Protein AF-A0A3N0YP21-F1 (afdb_monomer_lite)

Structure (mmCIF, N/CA/C/O backbone):
data_AF-A0A3N0YP21-F1
#
_entry.id   AF-A0A3N0YP21-F1
#
loop_
_atom_site.group_PDB
_atom_site.id
_atom_site.type_symbol
_atom_site.label_atom_id
_atom_site.label_alt_id
_atom_site.label_comp_id
_atom_site.label_asym_id
_atom_site.label_entity_id
_atom_site.label_seq_id
_atom_site.pdbx_PDB_ins_code
_atom_site.Cartn_x
_atom_site.Cartn_y
_atom_site.Cartn_z
_atom_site.occupancy
_atom_site.B_iso_or_equiv
_atom_site.auth_seq_id
_atom_site.auth_comp_id
_atom_site.auth_asym_id
_atom_site.auth_atom_id
_atom_site.pdbx_PDB_model_num
ATOM 1 N N . MET A 1 1 ? -21.515 14.930 39.300 1.00 51.16 1 MET A N 1
ATOM 2 C CA . MET A 1 1 ? -21.668 14.834 37.832 1.00 51.16 1 MET A CA 1
ATOM 3 C C . MET A 1 1 ? -20.367 14.311 37.242 1.00 51.16 1 MET A C 1
ATOM 5 O O . MET A 1 1 ? -19.326 14.827 37.622 1.00 51.16 1 MET A O 1
ATOM 9 N N . GLY A 1 2 ? -20.409 13.296 36.377 1.00 72.44 2 GLY A N 1
ATOM 10 C CA . GLY A 1 2 ? -19.231 12.771 35.673 1.00 72.44 2 GLY A CA 1
ATOM 11 C C . GLY A 1 2 ? -19.379 12.954 34.163 1.00 72.44 2 GLY A C 1
ATOM 12 O O . GLY A 1 2 ? -20.488 12.847 33.642 1.00 72.44 2 GLY A O 1
ATOM 13 N N . CYS A 1 3 ? -18.281 13.251 33.469 1.00 73.38 3 CYS A N 1
ATOM 14 C CA . CYS A 1 3 ? -18.262 13.340 32.011 1.00 73.38 3 CYS A CA 1
ATOM 15 C C . CYS A 1 3 ? -18.223 11.929 31.412 1.00 73.38 3 CYS A C 1
ATOM 17 O O . CYS A 1 3 ? -17.312 11.158 31.704 1.00 73.38 3 CYS A O 1
ATOM 19 N N . VAL A 1 4 ? -19.196 11.596 30.563 1.00 79.94 4 VAL A N 1
ATOM 20 C CA . VAL A 1 4 ? -19.182 10.369 29.756 1.00 79.94 4 VAL A CA 1
ATOM 21 C C . VAL A 1 4 ? -18.611 10.705 28.383 1.00 79.94 4 VAL A C 1
ATOM 23 O O . VAL A 1 4 ? -19.243 11.416 27.602 1.00 79.94 4 VAL A O 1
ATOM 26 N N . SER A 1 5 ? -17.425 10.182 28.074 1.00 73.00 5 SER A N 1
ATOM 27 C CA . SER A 1 5 ? -16.869 10.231 26.720 1.00 73.00 5 SER A CA 1
ATOM 28 C C . SER A 1 5 ? -17.552 9.181 25.849 1.00 73.00 5 SER A C 1
ATOM 30 O O . SER A 1 5 ? -17.530 7.990 26.158 1.00 73.00 5 SER A O 1
ATOM 32 N N . ARG A 1 6 ? -18.167 9.620 24.748 1.00 78.00 6 ARG A N 1
ATOM 33 C CA . ARG A 1 6 ? -18.817 8.741 23.772 1.00 78.00 6 ARG A CA 1
ATOM 34 C C . ARG A 1 6 ? -17.880 8.506 22.595 1.00 78.00 6 ARG A C 1
ATOM 36 O O . ARG A 1 6 ? -17.748 9.364 21.728 1.00 78.00 6 ARG A O 1
ATOM 43 N N . TYR A 1 7 ? -17.247 7.341 22.562 1.00 73.06 7 TYR A N 1
ATOM 44 C CA . TYR A 1 7 ? -16.419 6.935 21.431 1.00 73.06 7 TYR A CA 1
ATOM 45 C C . TYR A 1 7 ? -17.304 6.370 20.316 1.00 73.06 7 TYR A C 1
ATOM 47 O O . TYR A 1 7 ? -18.134 5.489 20.541 1.00 73.06 7 TYR A O 1
ATOM 55 N N . ARG A 1 8 ? -17.155 6.921 19.111 1.00 81.62 8 ARG A N 1
ATOM 56 C CA . ARG A 1 8 ? -17.670 6.328 17.871 1.00 81.62 8 ARG A CA 1
ATOM 57 C C . ARG A 1 8 ? -16.620 5.369 17.308 1.00 81.62 8 ARG A C 1
ATOM 59 O O . ARG A 1 8 ? -15.438 5.510 17.608 1.00 81.62 8 ARG A O 1
ATOM 66 N N . SER A 1 9 ? -17.046 4.420 16.479 1.00 82.81 9 SER A N 1
ATOM 67 C CA . SER A 1 9 ? -16.127 3.571 15.718 1.00 82.81 9 SER A CA 1
ATOM 68 C C . SER A 1 9 ? -15.269 4.429 14.785 1.00 82.81 9 SER A C 1
ATOM 70 O O . SER A 1 9 ? -15.807 5.252 14.041 1.00 82.81 9 SER A O 1
ATOM 72 N N . VAL A 1 10 ? -13.954 4.224 14.816 1.00 83.38 10 VAL A N 1
ATOM 73 C CA . VAL A 1 10 ? -12.998 4.855 13.899 1.00 83.38 10 VAL A CA 1
ATOM 74 C C . VAL A 1 10 ? -12.555 3.802 12.891 1.00 83.38 10 VAL A C 1
ATOM 76 O O . VAL A 1 10 ? -12.209 2.689 13.277 1.00 83.38 10 VAL A O 1
ATOM 79 N N . TYR A 1 11 ? -12.582 4.152 11.608 1.00 87.31 11 TYR A N 1
ATOM 80 C CA . TYR A 1 11 ? -12.045 3.322 10.536 1.00 87.31 11 TYR A CA 1
ATOM 81 C C . TYR A 1 11 ? -10.733 3.942 10.053 1.00 87.31 11 TYR A C 1
ATOM 83 O O . TYR A 1 11 ? -10.707 5.116 9.685 1.00 87.31 11 TYR A O 1
ATOM 91 N N . ILE A 1 12 ? -9.650 3.169 10.105 1.00 88.94 12 ILE A N 1
ATOM 92 C CA . ILE A 1 12 ? -8.299 3.601 9.733 1.00 88.94 12 ILE A CA 1
ATOM 93 C C . ILE A 1 12 ? -7.815 2.679 8.617 1.00 88.94 12 ILE A C 1
ATOM 95 O O . ILE A 1 12 ? -7.877 1.461 8.762 1.00 88.94 12 ILE A O 1
ATOM 99 N N . VAL A 1 13 ? -7.313 3.262 7.527 1.00 91.62 13 VAL A N 1
ATOM 100 C CA . VAL A 1 13 ? -6.630 2.531 6.452 1.00 91.62 13 VAL A CA 1
ATOM 101 C C . VAL A 1 13 ? -5.196 3.028 6.388 1.00 91.62 13 VAL A C 1
ATOM 103 O O . VAL A 1 13 ? -4.964 4.227 6.230 1.00 91.62 13 VAL A O 1
ATOM 106 N N . LEU A 1 14 ? -4.244 2.110 6.536 1.00 90.62 14 LEU A N 1
ATOM 107 C CA . LEU A 1 14 ? -2.816 2.393 6.465 1.00 90.62 14 LEU A CA 1
ATOM 108 C C . LEU A 1 14 ? -2.261 1.848 5.149 1.00 90.62 14 LEU A C 1
ATOM 110 O O . L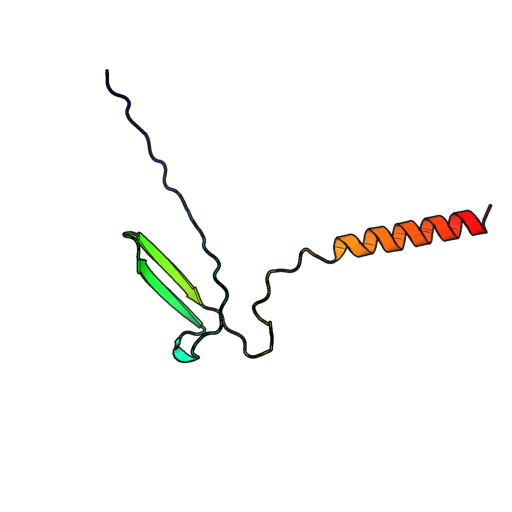EU A 1 14 ? -2.488 0.688 4.821 1.00 90.62 14 LEU A O 1
ATOM 114 N N . TYR A 1 15 ? -1.508 2.679 4.432 1.00 91.56 15 TYR A N 1
ATOM 115 C CA . TYR A 1 15 ? -0.784 2.277 3.230 1.00 91.56 15 TYR A CA 1
ATOM 116 C C . TYR A 1 15 ? 0.712 2.293 3.525 1.00 91.56 15 TYR A C 1
ATOM 118 O O . TYR A 1 15 ? 1.291 3.357 3.751 1.00 91.56 15 TYR A O 1
ATOM 126 N N . GLU A 1 16 ? 1.330 1.119 3.514 1.00 91.06 16 GLU A N 1
ATOM 127 C CA . GLU A 1 16 ? 2.774 0.944 3.652 1.00 91.06 16 GLU A CA 1
ATOM 128 C C . GLU A 1 16 ? 3.370 0.522 2.304 1.00 91.06 16 GLU A C 1
ATOM 130 O O . GLU A 1 16 ? 2.750 -0.223 1.549 1.00 91.06 16 GLU A O 1
ATOM 135 N N . ARG A 1 17 ? 4.568 1.019 1.987 1.00 92.25 17 ARG A N 1
ATOM 136 C CA . ARG A 1 17 ? 5.311 0.671 0.771 1.00 92.25 17 ARG A CA 1
ATOM 137 C C . ARG A 1 17 ? 6.737 0.308 1.152 1.00 92.25 17 ARG A C 1
ATOM 139 O O . ARG A 1 17 ? 7.426 1.110 1.779 1.00 92.25 17 ARG A O 1
ATOM 146 N N . SER A 1 18 ? 7.175 -0.877 0.755 1.00 91.12 18 SER A N 1
ATOM 147 C CA . SER A 1 18 ? 8.507 -1.403 1.051 1.00 91.12 18 SER A CA 1
ATOM 148 C C . SER A 1 18 ? 8.915 -2.448 0.008 1.00 91.12 18 SER A C 1
ATOM 150 O O . SER A 1 18 ? 8.126 -2.797 -0.872 1.00 91.12 18 SER A O 1
ATOM 152 N N . CYS A 1 19 ? 10.157 -2.928 0.086 1.00 92.94 19 CYS A N 1
ATOM 153 C CA . CYS A 1 19 ? 10.557 -4.156 -0.596 1.00 92.94 19 CYS A CA 1
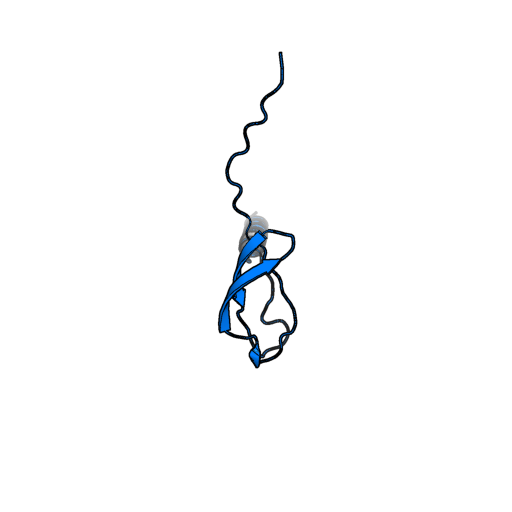ATOM 154 C C . CYS A 1 19 ? 10.022 -5.358 0.191 1.00 92.94 19 CYS A C 1
ATOM 156 O O . CYS A 1 19 ? 10.100 -5.372 1.421 1.00 92.94 19 CYS A O 1
ATOM 158 N N . ALA A 1 20 ? 9.533 -6.381 -0.506 1.00 93.19 20 ALA A N 1
ATOM 159 C CA . ALA A 1 20 ? 8.917 -7.549 0.113 1.00 93.19 20 ALA A CA 1
ATOM 160 C C . ALA A 1 20 ? 9.644 -8.848 -0.254 1.00 93.19 20 ALA A C 1
ATOM 162 O O . ALA A 1 20 ? 10.274 -8.961 -1.304 1.00 93.19 20 ALA A O 1
ATOM 163 N N . LEU A 1 21 ? 9.531 -9.853 0.621 1.00 94.88 21 LEU A N 1
ATOM 164 C CA . LEU A 1 21 ? 9.869 -11.228 0.253 1.00 94.88 21 LEU A CA 1
ATOM 165 C C . LEU A 1 21 ? 8.773 -11.776 -0.674 1.00 94.88 21 LEU A C 1
ATOM 167 O O . LEU A 1 21 ? 7.600 -11.565 -0.360 1.00 94.88 21 LEU A O 1
ATOM 171 N N . PRO A 1 22 ? 9.105 -12.557 -1.720 1.00 93.25 22 PRO A N 1
ATOM 172 C CA . PRO A 1 22 ? 8.104 -13.117 -2.635 1.00 93.25 22 PRO A CA 1
ATOM 173 C C . PRO A 1 22 ? 7.008 -13.929 -1.933 1.00 93.25 22 PRO A C 1
ATOM 175 O O . PRO A 1 22 ? 5.859 -13.929 -2.355 1.00 93.25 22 PRO A O 1
ATOM 178 N N . SER A 1 23 ? 7.335 -14.579 -0.811 1.00 94.75 23 SER A N 1
ATOM 179 C CA . SER A 1 23 ? 6.376 -15.340 -0.001 1.00 94.75 23 SER A CA 1
ATOM 180 C C . SER A 1 23 ? 5.320 -14.484 0.710 1.00 94.75 23 SER A C 1
ATOM 182 O O . SER A 1 23 ? 4.397 -15.042 1.294 1.00 94.75 23 SER A O 1
ATOM 184 N N . GLN A 1 24 ? 5.466 -13.157 0.710 1.00 92.31 24 GLN A N 1
ATOM 185 C CA . GLN A 1 24 ? 4.545 -12.211 1.347 1.00 92.31 24 GLN A CA 1
ATOM 186 C C . GLN A 1 24 ? 3.667 -11.447 0.345 1.00 92.31 24 GLN A C 1
ATOM 188 O O . GLN A 1 24 ? 2.838 -10.636 0.771 1.00 92.31 24 GLN A O 1
ATOM 193 N N . CYS A 1 25 ? 3.861 -11.684 -0.952 1.00 94.19 25 CYS A N 1
ATOM 194 C CA . CYS A 1 25 ? 3.151 -11.019 -2.036 1.00 94.19 25 CYS A CA 1
ATOM 195 C C . CYS A 1 25 ? 1.789 -11.659 -2.308 1.00 94.19 25 CYS A C 1
ATOM 197 O O . CYS A 1 25 ? 1.609 -12.856 -2.092 1.00 94.19 25 CYS A O 1
ATOM 199 N N . ASP A 1 26 ? 0.832 -10.836 -2.743 1.00 93.50 26 ASP A N 1
ATOM 200 C CA . ASP A 1 26 ? -0.544 -11.225 -3.091 1.00 93.50 26 ASP A CA 1
ATOM 201 C C . ASP A 1 26 ? -1.299 -11.937 -1.957 1.00 93.50 26 ASP A C 1
ATOM 203 O O . ASP A 1 26 ? -2.236 -12.712 -2.167 1.00 93.50 26 ASP A O 1
ATOM 207 N N . LEU A 1 27 ? -0.890 -11.657 -0.717 1.00 95.19 27 LEU A N 1
ATOM 208 C CA . LEU A 1 27 ? -1.526 -12.175 0.483 1.00 95.19 27 LEU A CA 1
ATOM 209 C C . LEU A 1 27 ? -2.517 -11.167 1.049 1.00 95.19 27 LEU A C 1
ATOM 211 O O . LEU A 1 27 ? -2.234 -9.976 1.179 1.00 95.19 27 LEU A O 1
ATOM 215 N N . SER A 1 28 ? -3.660 -11.683 1.479 1.00 95.94 28 SER A N 1
ATOM 216 C CA . SER A 1 28 ? -4.647 -10.954 2.266 1.00 95.94 28 SER A CA 1
ATOM 217 C C . SER A 1 28 ? -5.096 -11.798 3.454 1.00 95.94 28 SER A C 1
ATOM 219 O O . SER A 1 28 ? -5.032 -13.028 3.431 1.00 95.94 28 SER A O 1
ATOM 221 N N . GLY A 1 29 ? -5.500 -11.139 4.533 1.00 95.31 29 GLY A N 1
ATOM 222 C CA . GLY A 1 29 ? -5.956 -11.818 5.741 1.00 95.31 29 GLY A CA 1
ATOM 223 C C . GLY A 1 29 ? -6.101 -10.866 6.913 1.00 95.31 29 GLY A C 1
ATOM 224 O O . GLY A 1 29 ? -6.122 -9.652 6.733 1.00 95.31 29 GLY A O 1
ATOM 225 N N . GLU A 1 30 ? -6.154 -11.422 8.119 1.00 96.06 30 GLU A N 1
ATOM 226 C CA . GLU A 1 30 ? -6.228 -10.661 9.365 1.00 96.06 30 GLU A CA 1
ATOM 227 C C . GLU A 1 30 ? -4.897 -10.755 10.124 1.00 96.06 30 GLU A C 1
ATOM 229 O O . GLU A 1 30 ? -4.261 -11.811 10.174 1.00 96.06 30 GLU A O 1
ATOM 234 N N . LYS A 1 31 ? -4.460 -9.642 10.712 1.00 93.19 31 LYS A N 1
ATOM 235 C CA . LYS A 1 31 ? -3.304 -9.559 11.608 1.00 93.19 31 LYS A CA 1
ATOM 236 C C . LYS A 1 31 ? -3.716 -8.903 12.918 1.00 93.19 31 LYS A C 1
ATOM 238 O O . LYS A 1 31 ? -4.678 -8.143 12.977 1.00 93.19 31 LYS A O 1
ATOM 243 N N . HIS A 1 32 ? -2.948 -9.184 13.965 1.00 93.88 32 HIS A N 1
ATOM 244 C CA . HIS A 1 32 ? -3.115 -8.569 15.273 1.00 93.88 32 HIS A CA 1
ATOM 245 C C . HIS A 1 32 ? -1.830 -7.841 15.673 1.00 93.88 32 HIS A C 1
ATOM 247 O O . HIS A 1 32 ? -0.771 -8.462 15.769 1.00 93.88 32 HIS A O 1
ATOM 253 N N . ALA A 1 33 ? -1.913 -6.532 15.903 1.00 90.75 33 ALA A N 1
ATOM 254 C CA . ALA A 1 33 ? -0.801 -5.723 16.405 1.00 90.75 33 ALA A CA 1
ATOM 255 C C . ALA A 1 33 ? -1.328 -4.506 17.172 1.00 90.75 33 ALA A C 1
ATOM 257 O O . ALA A 1 33 ? -2.438 -4.045 16.923 1.00 90.75 33 ALA A O 1
ATOM 258 N N . ALA A 1 34 ? -0.536 -3.984 18.115 1.00 88.12 34 ALA A N 1
ATOM 259 C CA . ALA A 1 34 ? -0.903 -2.828 18.943 1.00 88.12 34 ALA A CA 1
ATOM 260 C C . ALA A 1 34 ? -2.292 -2.945 19.622 1.00 88.12 34 ALA A C 1
ATOM 262 O O . ALA A 1 34 ? -2.964 -1.944 19.853 1.00 88.12 34 ALA A O 1
ATOM 263 N N . GLY A 1 35 ? -2.727 -4.173 19.934 1.00 89.88 35 GLY A N 1
ATOM 264 C CA . GLY A 1 35 ? -4.029 -4.451 20.549 1.00 89.88 35 GLY A CA 1
ATOM 265 C C . GLY A 1 35 ? -5.226 -4.364 19.597 1.00 89.88 35 GLY A C 1
ATOM 266 O O . GLY A 1 35 ? -6.362 -4.336 20.066 1.00 89.88 35 GLY A O 1
ATOM 267 N N . LEU A 1 36 ? -4.996 -4.318 18.283 1.00 90.00 36 LEU A N 1
ATOM 268 C CA . LEU A 1 36 ? -6.032 -4.213 17.259 1.00 90.00 36 LEU A CA 1
ATOM 269 C C . LEU A 1 36 ? -5.934 -5.372 16.266 1.00 90.00 36 LEU A C 1
ATOM 271 O O . LEU A 1 36 ? -4.842 -5.748 15.837 1.00 90.00 36 LEU A O 1
ATOM 275 N N . ASN A 1 37 ? -7.093 -5.895 15.872 1.00 92.94 37 ASN A N 1
ATOM 276 C CA . ASN A 1 37 ? -7.231 -6.795 14.734 1.00 92.94 37 ASN A CA 1
ATOM 277 C C . ASN A 1 37 ? -7.499 -5.948 13.493 1.00 92.94 37 ASN A C 1
ATOM 279 O O . ASN A 1 37 ? -8.388 -5.092 13.502 1.00 92.94 37 ASN A O 1
ATOM 283 N N . PHE A 1 38 ? -6.730 -6.173 12.438 1.00 94.00 38 PHE A N 1
ATOM 284 C CA . PHE A 1 38 ? -6.882 -5.453 11.185 1.00 94.00 38 PHE A CA 1
ATOM 285 C C . PHE A 1 38 ? -6.719 -6.396 10.005 1.00 94.00 38 PHE A C 1
ATOM 287 O O . PHE A 1 38 ? -5.882 -7.299 10.011 1.00 94.00 38 PHE A O 1
ATOM 294 N N . ASN A 1 39 ? -7.512 -6.146 8.969 1.00 95.38 39 ASN A N 1
ATOM 295 C CA . ASN A 1 39 ? -7.321 -6.805 7.693 1.00 95.38 39 ASN A CA 1
ATOM 296 C C . ASN A 1 39 ? -6.176 -6.134 6.944 1.00 95.38 39 ASN A C 1
ATOM 298 O O . ASN A 1 39 ? -6.078 -4.906 6.915 1.00 95.38 39 ASN A O 1
ATOM 302 N N . TYR A 1 40 ? -5.322 -6.949 6.340 1.00 95.00 40 TYR A N 1
ATOM 303 C CA . TYR A 1 40 ? -4.226 -6.496 5.498 1.00 95.00 40 TYR A CA 1
ATOM 304 C C . TYR A 1 40 ? -4.358 -7.100 4.102 1.00 95.00 40 TYR A C 1
ATOM 306 O O . TYR A 1 40 ? -4.957 -8.159 3.905 1.00 95.00 40 TYR A O 1
ATOM 314 N N . THR A 1 41 ? -3.800 -6.403 3.122 1.00 95.56 41 THR A N 1
ATOM 315 C CA . THR A 1 41 ? -3.625 -6.877 1.750 1.00 95.56 41 THR A CA 1
ATOM 316 C C . THR A 1 41 ? -2.271 -6.375 1.279 1.00 95.56 41 THR A C 1
ATOM 318 O O . THR A 1 41 ? -1.963 -5.199 1.465 1.00 95.56 41 THR A O 1
ATOM 321 N N . ASN A 1 42 ? -1.467 -7.273 0.724 1.00 94.56 42 ASN A N 1
ATOM 322 C CA . ASN A 1 42 ? -0.163 -6.966 0.160 1.00 94.56 42 ASN A CA 1
ATOM 323 C C . ASN A 1 42 ? -0.219 -7.156 -1.351 1.00 94.56 42 ASN A C 1
ATOM 325 O O . ASN A 1 42 ? -0.566 -8.237 -1.820 1.00 94.56 42 ASN A O 1
ATOM 329 N N . GLU A 1 43 ? 0.194 -6.136 -2.088 1.00 93.88 43 GLU A N 1
ATOM 330 C CA . GLU A 1 43 ? 0.368 -6.183 -3.537 1.00 93.88 43 GLU A CA 1
ATOM 331 C C . GLU A 1 43 ? 1.842 -5.929 -3.846 1.00 93.88 43 GLU A C 1
ATOM 333 O O . GLU A 1 43 ? 2.467 -5.049 -3.245 1.00 93.88 43 GLU A O 1
ATOM 338 N N . CYS A 1 44 ? 2.402 -6.711 -4.763 1.00 94.69 44 CYS A N 1
ATOM 339 C CA . CYS A 1 44 ? 3.806 -6.618 -5.140 1.00 94.69 44 CYS A CA 1
ATOM 340 C C . CYS A 1 44 ? 3.977 -6.416 -6.641 1.00 94.69 44 CYS A C 1
ATOM 342 O O . CYS A 1 44 ? 3.090 -6.691 -7.446 1.00 94.69 44 CYS A O 1
ATOM 344 N N . CYS A 1 45 ? 5.162 -5.945 -7.006 1.00 93.62 45 CYS A N 1
ATOM 345 C CA . CYS A 1 45 ? 5.591 -5.760 -8.379 1.00 93.62 45 CYS A CA 1
ATOM 346 C C . CYS A 1 45 ? 7.126 -5.841 -8.449 1.00 93.62 45 CYS A C 1
ATOM 348 O O . CYS A 1 45 ? 7.806 -5.560 -7.461 1.00 93.62 45 CYS A O 1
ATOM 350 N N . ASP A 1 46 ? 7.658 -6.224 -9.616 1.00 94.50 46 ASP A N 1
ATOM 351 C CA . ASP A 1 46 ? 9.068 -6.630 -9.773 1.00 94.50 46 ASP A CA 1
ATOM 352 C C . ASP A 1 46 ? 9.939 -5.626 -10.549 1.00 94.50 46 ASP A C 1
ATOM 354 O O . ASP A 1 46 ? 11.090 -5.915 -10.872 1.00 94.50 46 ASP A O 1
ATOM 358 N N . THR A 1 47 ? 9.410 -4.448 -10.889 1.00 92.31 47 THR A N 1
ATOM 359 C CA . THR A 1 47 ? 10.178 -3.402 -11.585 1.00 92.31 47 THR A CA 1
ATOM 360 C C . THR A 1 47 ? 10.588 -2.287 -10.631 1.00 92.31 47 THR A C 1
ATOM 362 O O . THR A 1 47 ? 9.893 -1.999 -9.657 1.00 92.31 47 THR A O 1
ATOM 365 N N . ASP A 1 48 ? 11.693 -1.606 -10.930 1.00 91.81 48 ASP A N 1
ATOM 366 C CA . ASP A 1 48 ? 12.185 -0.508 -10.095 1.00 91.81 48 ASP A CA 1
ATOM 367 C C . ASP A 1 48 ? 11.101 0.556 -9.855 1.00 91.81 48 ASP A C 1
ATOM 369 O O . ASP A 1 48 ? 10.472 1.054 -10.791 1.00 91.81 48 ASP A O 1
ATOM 373 N N . LEU A 1 49 ? 10.887 0.907 -8.579 1.00 90.31 49 LEU A N 1
ATOM 374 C CA . LEU A 1 49 ? 9.944 1.943 -8.122 1.00 90.31 49 LEU A CA 1
ATOM 375 C C . LEU A 1 49 ? 8.475 1.739 -8.560 1.00 90.31 49 LEU A C 1
ATOM 377 O O . LEU A 1 49 ? 7.693 2.694 -8.605 1.00 90.31 49 LEU A O 1
ATOM 381 N N . CYS A 1 50 ? 8.069 0.503 -8.851 1.00 91.69 50 CYS A N 1
ATOM 382 C CA . CYS A 1 50 ? 6.717 0.168 -9.310 1.00 91.69 50 CYS A CA 1
ATOM 383 C C . CYS A 1 50 ? 5.605 0.423 -8.277 1.00 91.69 50 CYS A C 1
ATOM 385 O O . CYS A 1 50 ? 4.459 0.659 -8.644 1.00 91.69 50 CYS A O 1
ATOM 387 N N . ASN A 1 51 ? 5.940 0.423 -6.985 1.00 91.88 51 ASN A N 1
ATOM 388 C CA . ASN A 1 51 ? 5.011 0.644 -5.875 1.00 9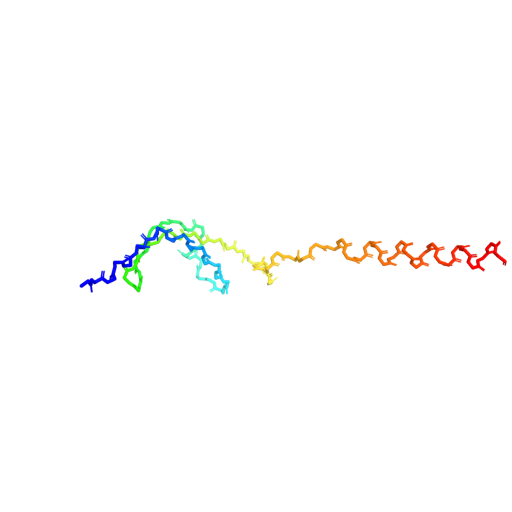1.88 51 ASN A CA 1
ATOM 389 C C . ASN A 1 51 ? 4.827 2.135 -5.536 1.00 91.88 51 ASN A C 1
ATOM 391 O O . ASN A 1 51 ? 4.452 2.481 -4.412 1.00 91.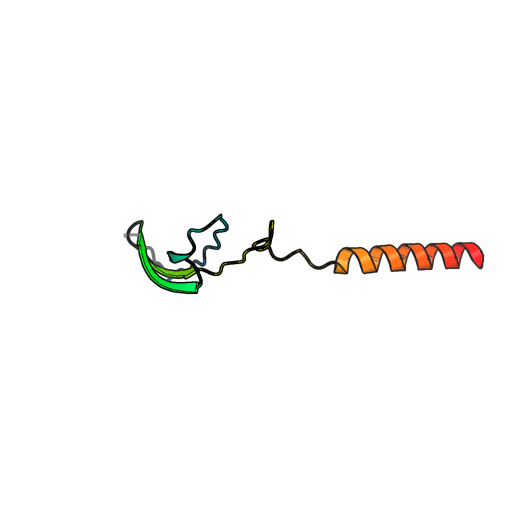88 51 ASN A O 1
ATOM 395 N N . THR A 1 52 ? 5.131 3.031 -6.477 1.00 85.56 52 THR A N 1
ATOM 396 C CA . THR A 1 52 ? 5.091 4.482 -6.280 1.00 85.56 52 THR A CA 1
ATOM 397 C C . THR A 1 52 ? 3.711 4.970 -5.833 1.00 85.56 52 THR A C 1
ATOM 399 O O . THR A 1 52 ? 2.671 4.362 -6.089 1.00 85.56 52 THR A O 1
ATOM 402 N N . ALA A 1 53 ? 3.690 6.088 -5.101 1.00 74.25 53 ALA A N 1
ATOM 403 C CA . ALA A 1 53 ? 2.431 6.735 -4.757 1.00 74.25 53 ALA A CA 1
ATOM 404 C C . ALA A 1 53 ? 1.691 7.151 -6.029 1.00 74.25 53 ALA A C 1
ATOM 406 O O . ALA A 1 53 ? 2.333 7.592 -6.980 1.00 74.25 53 ALA A O 1
ATOM 407 N N . ALA A 1 54 ? 0.356 7.037 -6.022 1.00 68.69 54 ALA A N 1
ATOM 408 C CA . ALA A 1 54 ? -0.476 7.562 -7.097 1.00 68.69 54 ALA A CA 1
ATOM 409 C C . ALA A 1 54 ? -0.019 8.992 -7.405 1.00 68.69 54 ALA A C 1
ATOM 411 O O . ALA A 1 54 ? -0.062 9.871 -6.537 1.00 68.69 54 ALA A O 1
ATOM 412 N N . THR A 1 55 ? 0.505 9.197 -8.612 1.00 59.12 55 THR A N 1
ATOM 413 C CA . THR A 1 55 ? 0.982 10.503 -9.040 1.00 59.12 55 THR A CA 1
ATOM 414 C C . THR A 1 55 ? -0.217 11.441 -9.048 1.00 59.12 55 THR A C 1
ATOM 416 O O . THR A 1 55 ? -1.273 11.124 -9.598 1.00 59.12 55 THR A O 1
ATOM 419 N N . ILE A 1 56 ? -0.085 12.598 -8.391 1.00 60.12 56 ILE A N 1
ATOM 420 C CA . ILE A 1 56 ? -1.064 13.674 -8.546 1.00 60.12 56 ILE A CA 1
ATOM 421 C C . ILE A 1 56 ? -1.102 13.968 -10.046 1.00 60.12 56 ILE A C 1
ATOM 423 O O . ILE A 1 56 ? -0.085 14.323 -10.638 1.00 60.12 56 ILE A O 1
ATOM 427 N N . SER A 1 57 ? -2.258 13.694 -10.648 1.00 56.41 57 SER A N 1
ATOM 428 C CA . SER A 1 57 ? -2.473 13.605 -12.091 1.00 56.41 57 SER A CA 1
ATOM 429 C C . SER A 1 57 ? -1.802 14.753 -12.874 1.00 56.41 57 SER A C 1
ATOM 431 O O . SER A 1 57 ? -1.838 15.900 -12.418 1.00 56.41 57 SER A O 1
ATOM 433 N N . PRO A 1 58 ? -1.257 14.505 -14.084 1.00 54.38 58 PRO A N 1
ATOM 434 C CA . PRO A 1 58 ? -0.611 15.515 -14.937 1.00 54.38 58 PRO A CA 1
ATOM 435 C C . PRO A 1 58 ? -1.539 16.646 -15.429 1.00 54.38 58 PRO A C 1
ATOM 437 O O . PRO A 1 58 ? -1.111 17.487 -16.219 1.00 54.38 58 PRO A O 1
ATOM 440 N N . LEU A 1 59 ? -2.786 16.729 -14.945 1.00 54.91 59 LEU A N 1
ATOM 441 C CA . LEU A 1 59 ? -3.732 17.814 -15.243 1.00 54.91 59 LEU A CA 1
ATOM 442 C C . LEU A 1 59 ? -3.182 19.219 -14.937 1.00 54.91 59 LEU A C 1
ATOM 444 O O . LEU A 1 59 ? -3.641 20.202 -15.514 1.00 54.91 59 LEU A O 1
ATOM 448 N N . PHE A 1 60 ? -2.189 19.336 -14.052 1.00 55.28 60 PHE A N 1
ATOM 449 C CA . PHE A 1 60 ? -1.534 20.616 -13.770 1.00 55.28 60 PHE A CA 1
ATOM 450 C C . PHE A 1 60 ? -0.669 21.131 -14.931 1.00 55.28 60 PHE A C 1
ATOM 452 O O . PHE A 1 60 ? -0.440 22.335 -15.028 1.00 55.28 60 PHE A O 1
ATOM 459 N N . TRP A 1 61 ? -0.212 20.254 -15.829 1.00 53.72 61 TRP A N 1
ATOM 460 C CA . TRP A 1 61 ? 0.679 20.621 -16.935 1.00 53.72 61 TRP A CA 1
ATOM 461 C C . TRP A 1 61 ? -0.091 20.968 -18.211 1.00 53.72 61 TRP A C 1
ATOM 463 O O . TRP A 1 61 ? 0.373 21.766 -19.022 1.00 53.72 61 TRP A O 1
ATOM 473 N N . THR A 1 62 ? -1.300 20.432 -18.390 1.00 58.94 62 THR A N 1
ATOM 474 C CA . THR A 1 62 ? -2.127 20.762 -19.560 1.00 58.94 62 THR A CA 1
ATOM 475 C C . THR A 1 62 ? -2.617 22.210 -19.517 1.00 58.94 62 THR A C 1
ATOM 477 O O . THR A 1 62 ? -2.649 22.875 -20.550 1.00 58.94 62 THR A O 1
ATOM 480 N N . GLY A 1 63 ? -2.943 22.731 -18.328 1.00 60.06 63 GLY A N 1
ATOM 481 C CA . GLY A 1 63 ? -3.399 24.116 -18.162 1.00 60.06 63 GLY A CA 1
ATOM 482 C C . GLY A 1 63 ? -2.310 25.159 -18.440 1.00 60.06 63 GLY A C 1
ATOM 483 O O . GLY A 1 63 ? -2.582 26.181 -19.069 1.00 60.06 63 GLY A O 1
ATOM 484 N N . THR A 1 64 ? -1.067 24.894 -18.029 1.00 62.97 64 THR A N 1
ATOM 485 C CA . THR A 1 64 ? 0.060 25.818 -18.239 1.00 62.97 64 THR A CA 1
ATOM 486 C C . THR A 1 64 ? 0.484 25.878 -19.704 1.00 62.97 64 THR A C 1
ATOM 488 O O . THR A 1 64 ? 0.723 26.969 -20.222 1.00 62.97 64 THR A O 1
ATOM 491 N N . VAL A 1 65 ? 0.495 24.741 -20.407 1.00 68.88 65 VAL A N 1
ATOM 492 C CA . VAL A 1 65 ? 0.811 24.692 -21.845 1.00 68.88 65 VAL A CA 1
ATOM 493 C C . VAL A 1 65 ? -0.256 25.414 -22.677 1.00 68.88 65 VAL A C 1
ATOM 495 O O . VAL A 1 65 ? 0.088 26.216 -23.545 1.00 68.88 65 VAL A O 1
ATOM 498 N N . LEU A 1 66 ? -1.545 25.204 -22.384 1.00 68.50 66 LEU A N 1
ATOM 499 C CA . LEU A 1 66 ? -2.646 25.889 -23.080 1.00 68.50 66 LEU A CA 1
ATOM 500 C C . LEU A 1 66 ? -2.648 27.406 -22.826 1.00 68.50 66 LEU A C 1
ATOM 502 O O . LEU A 1 66 ? -2.887 28.185 -23.753 1.00 68.50 66 LEU A O 1
ATOM 506 N N . GLY A 1 67 ? -2.339 27.833 -21.598 1.00 75.44 67 GLY A N 1
ATOM 507 C CA . GLY A 1 67 ? -2.237 29.251 -21.239 1.00 75.44 67 GLY A CA 1
ATOM 508 C C . GLY A 1 67 ? -1.087 29.971 -21.952 1.00 75.44 67 GLY A C 1
ATOM 509 O O . GLY A 1 67 ? -1.294 31.040 -22.526 1.00 75.44 67 GLY A O 1
ATOM 510 N N . LEU A 1 68 ? 0.105 29.365 -21.986 1.00 75.00 68 LEU A N 1
ATOM 511 C CA . LEU 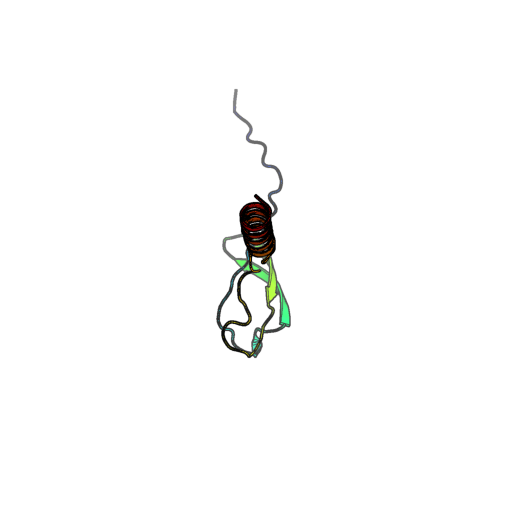A 1 68 ? 1.270 29.920 -22.689 1.00 75.00 68 LEU A CA 1
ATOM 512 C C . LEU A 1 68 ? 1.065 29.966 -24.210 1.00 75.00 68 LEU A C 1
ATOM 514 O O . LEU A 1 68 ? 1.458 30.939 -24.852 1.00 75.00 68 LEU A O 1
ATOM 518 N N . CYS A 1 69 ? 0.409 28.954 -24.783 1.00 73.62 69 CYS A N 1
ATOM 519 C CA . CYS A 1 69 ? 0.110 28.906 -26.215 1.00 73.62 69 CYS A CA 1
ATOM 520 C C . CYS A 1 69 ? -0.919 29.977 -26.621 1.00 73.62 69 CYS A C 1
ATOM 522 O O . CYS A 1 69 ? -0.743 30.659 -27.629 1.00 73.62 69 CYS A O 1
ATOM 524 N N . SER A 1 70 ? -1.943 30.195 -25.789 1.00 75.44 70 SER A N 1
ATOM 525 C CA . SER A 1 70 ? -2.942 31.253 -26.003 1.00 75.44 70 SER A CA 1
ATOM 526 C C . SER A 1 70 ? -2.324 32.653 -25.922 1.00 75.44 70 SER A C 1
ATOM 528 O O . SER A 1 70 ? -2.636 33.516 -26.741 1.00 75.44 70 SER A O 1
ATOM 530 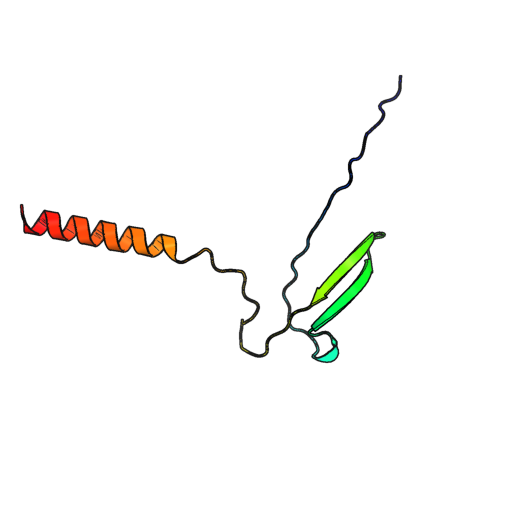N N . LEU A 1 71 ? -1.411 32.876 -24.969 1.00 79.94 71 LEU A N 1
ATOM 531 C CA . LEU A 1 71 ? -0.706 34.150 -24.821 1.00 79.94 71 LEU A CA 1
ATOM 532 C C . LEU A 1 71 ? 0.227 34.433 -26.009 1.00 79.94 71 LEU A C 1
ATOM 534 O O . LEU A 1 71 ? 0.269 35.560 -26.498 1.00 79.94 71 LEU A O 1
ATOM 538 N N . ALA A 1 72 ? 0.934 33.413 -26.503 1.00 80.62 72 ALA A N 1
ATOM 539 C CA . ALA A 1 72 ? 1.788 33.540 -27.681 1.00 80.62 72 ALA A CA 1
ATOM 540 C C . ALA A 1 72 ? 0.982 33.884 -28.947 1.00 80.62 72 ALA A C 1
ATOM 542 O O . ALA A 1 72 ? 1.397 34.755 -29.707 1.00 80.62 72 ALA A O 1
ATOM 543 N N . LEU A 1 73 ? -0.188 33.265 -29.146 1.00 77.50 73 LEU A N 1
ATOM 544 C CA . LEU A 1 73 ? -1.051 33.548 -30.297 1.00 77.50 73 LEU A CA 1
ATOM 545 C C . LEU A 1 73 ? -1.619 34.977 -30.261 1.00 77.50 73 LEU A C 1
ATOM 547 O O . LEU A 1 73 ? -1.670 35.647 -31.290 1.00 77.50 73 LEU A O 1
ATOM 551 N N . LEU A 1 74 ? -1.999 35.466 -29.075 1.00 78.38 74 LEU A N 1
ATOM 552 C CA . LEU A 1 74 ? -2.475 36.843 -28.890 1.00 78.38 74 LEU A CA 1
ATOM 553 C C . LEU A 1 74 ? -1.387 37.885 -29.187 1.00 78.38 74 LEU A C 1
ATOM 555 O O . LEU A 1 74 ? -1.688 38.922 -29.766 1.00 78.38 74 LEU A O 1
ATOM 559 N N . LEU A 1 75 ? -0.129 37.600 -28.839 1.00 76.50 75 LEU A N 1
ATOM 560 C CA . LEU A 1 75 ? 1.011 38.480 -29.128 1.00 76.50 75 LEU A CA 1
ATOM 561 C C . LEU A 1 75 ? 1.401 38.512 -30.617 1.00 76.50 75 LEU A C 1
ATOM 563 O O . LEU A 1 75 ? 2.101 39.429 -31.028 1.00 76.50 75 LEU A O 1
ATOM 567 N N . GLN A 1 76 ? 0.980 37.527 -31.418 1.00 73.88 76 GLN A N 1
ATOM 568 C CA . GLN A 1 76 ? 1.262 37.469 -32.860 1.00 73.88 76 GLN A CA 1
ATOM 569 C C . GLN A 1 76 ? 0.161 38.091 -33.734 1.00 73.88 76 GLN A C 1
ATOM 571 O O . GLN A 1 76 ? 0.411 38.365 -34.905 1.00 73.88 76 GLN A O 1
ATOM 576 N N . LEU A 1 77 ? -1.047 38.284 -33.192 1.00 64.88 77 LEU A N 1
ATOM 577 C CA . LEU A 1 77 ? -2.187 38.895 -33.892 1.00 64.88 77 LEU A CA 1
ATOM 578 C C . LEU A 1 77 ? -2.430 40.372 -33.516 1.00 64.88 77 LEU A C 1
ATOM 580 O O . LEU A 1 77 ? -3.373 40.967 -34.040 1.00 64.88 77 LEU A O 1
ATOM 584 N N . GLY A 1 78 ? -1.624 40.935 -32.609 1.00 51.78 78 GLY A N 1
ATOM 585 C CA . GLY A 1 78 ? -1.690 42.328 -32.147 1.00 51.78 78 GLY A CA 1
ATOM 586 C C . GLY A 1 78 ? -0.659 43.238 -32.796 1.00 51.78 78 GLY A C 1
ATOM 587 O O . GLY A 1 78 ? 0.455 42.752 -33.090 1.00 51.78 78 GLY A O 1
#

Radius of gyration: 24.45 Å; chains: 1; bounding box: 34×58×72 Å

Secondary structure (DSSP, 8-state):
------PPP------------GGGTT-EEEEEETTEEEEEE-----STTTT------THHHHHHHHHHHHHHHHHH--

Sequence (78 aa):
MGCVSRYRSVYIVLYERSCALPSQCDLSGEKHAAGLNFNYTNECCDTDLCNTAATISPLFWTGTVLGLCSLALLLQLG

pLDDT: mean 81.76, std 13.61, range [51.16, 96.06]

Foldseek 3Di:
DDDDDDDDDDDDDDDDDDDDDPVQAQDWDWDDDPNDIDIDGHHDDDDPCPVPDDPPDCPVVVVVVVVVVVVVVVVVVD

Organism: Anabarilius grahami (NCBI:txid495550)

InterPro domains:
  IPR045860 Snake toxin-like superfamily [G3DSA:2.10.60.10] (3-56)
  IPR045860 Snake toxin-like superfamily [SSF57302] (3-52)